Protein AF-A0A1C5R3U4-F1 (afdb_monomer_lite)

Radius of gyration: 16.3 Å; chains: 1; bounding box: 38×21×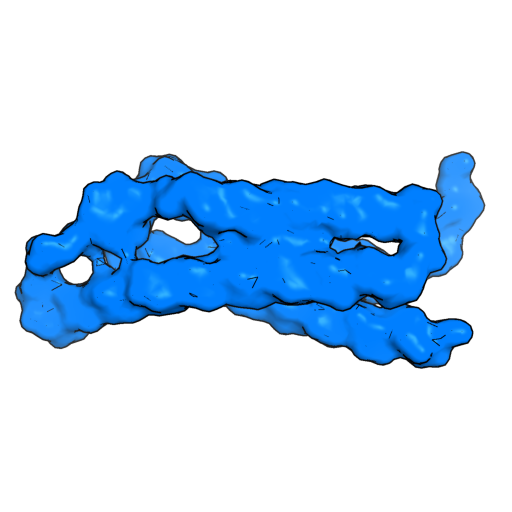54 Å

Sequence (130 aa):
MGKMLKERTVWFYAEIMAAVLIVAALIIGWITKGLVKNTFASSIIVCAVIGILLEVVYQFINLEILPLGVTIMYALTFGIIANQGSYVISDHFNGVSFLGGNYQMVLQCLVLTGAGLLISIIALFHNQKK

Secondary structure (DSSP, 8-state):
-HHHHHT--HHHHHHHHHHHHHHHHHHHHHHHT-SGGG---HHHHHHHHHHHHHHHHHTTS--TTHHHHHHHHHHHHHHHHHHHHHHHHHHHHTT--SS---HHHHHHHHHHHHHHHHHHHHHHHHHTT-

Foldseek 3Di:
DVVLVVPDDPLLVLLVLLLVLLVVLVVLCVVQCAFFLSHDDVLLVVLSVQLSVLSVVCSVPVDLCSLVSNLVSLVSNLVVLCVRLVVVVVCVVVVHAPGHGHNVSSVSSNVSSVSSNVSSVVSSVVSVVD

Structure (mmCIF, N/CA/C/O backbone):
data_AF-A0A1C5R3U4-F1
#
_entry.id   AF-A0A1C5R3U4-F1
#
loop_
_atom_site.group_PDB
_atom_site.id
_atom_site.type_symbol
_atom_site.label_atom_id
_atom_site.label_alt_id
_atom_site.label_comp_id
_atom_site.label_asym_id
_atom_site.label_entity_id
_atom_site.label_seq_id
_atom_site.pdbx_PDB_ins_code
_atom_site.Cartn_x
_atom_site.Cartn_y
_atom_site.Cartn_z
_atom_site.occupancy
_atom_site.B_iso_or_equiv
_atom_site.auth_seq_id
_atom_site.auth_comp_id
_atom_site.auth_asym_id
_atom_site.auth_atom_id
_atom_site.pdbx_PDB_model_num
ATOM 1 N N . MET A 1 1 ? -6.039 -3.220 30.061 1.00 42.03 1 MET A N 1
ATOM 2 C CA . MET A 1 1 ? -5.632 -3.791 28.753 1.00 42.03 1 MET A CA 1
ATOM 3 C C . MET A 1 1 ? -6.381 -5.070 28.369 1.00 42.03 1 MET A C 1
ATOM 5 O O . MET A 1 1 ? -6.911 -5.101 27.271 1.00 42.03 1 MET A O 1
ATOM 9 N N . GLY A 1 2 ? -6.512 -6.089 29.234 1.00 38.59 2 GLY A N 1
ATOM 10 C CA . GLY A 1 2 ? -7.135 -7.377 28.854 1.00 38.59 2 GLY A CA 1
ATOM 11 C C . GLY A 1 2 ? -8.611 -7.344 28.411 1.00 38.59 2 GLY A C 1
ATOM 12 O O . GLY A 1 2 ? -9.018 -8.175 27.608 1.00 38.59 2 GLY A O 1
ATOM 13 N N . LYS A 1 3 ? -9.414 -6.370 28.870 1.00 37.50 3 LYS A N 1
ATOM 14 C CA . LYS A 1 3 ? -10.808 -6.199 28.410 1.00 37.50 3 LYS A CA 1
ATOM 15 C C . LYS A 1 3 ? -10.916 -5.554 27.017 1.00 37.50 3 LYS A C 1
ATOM 17 O O . LYS A 1 3 ? -11.773 -5.956 26.247 1.00 37.50 3 LYS A O 1
ATOM 22 N N . MET A 1 4 ? -9.986 -4.662 26.650 1.00 48.72 4 MET A N 1
ATOM 23 C CA . MET A 1 4 ? -9.989 -3.977 25.344 1.00 48.72 4 MET A CA 1
ATOM 24 C C . MET A 1 4 ? -9.690 -4.897 24.158 1.00 48.72 4 MET A C 1
ATOM 26 O O . MET A 1 4 ? -10.036 -4.546 23.038 1.00 48.72 4 MET A O 1
ATOM 30 N N . LEU A 1 5 ? -9.022 -6.036 24.382 1.00 50.38 5 LEU A N 1
ATOM 31 C CA . LEU A 1 5 ? -8.755 -7.042 23.346 1.00 50.38 5 LEU A CA 1
ATOM 32 C C . LEU A 1 5 ? -9.915 -8.035 23.189 1.00 50.38 5 LEU A C 1
ATOM 34 O O . LEU A 1 5 ? -10.095 -8.595 22.115 1.00 50.38 5 LEU A O 1
ATOM 38 N N . LYS A 1 6 ? -10.717 -8.236 24.242 1.00 44.69 6 LYS A N 1
ATOM 39 C CA . LYS A 1 6 ? -11.815 -9.215 24.261 1.00 44.69 6 LYS A CA 1
ATOM 40 C C . LYS A 1 6 ? -13.062 -8.750 23.498 1.00 44.69 6 LYS A C 1
ATOM 42 O O . LYS A 1 6 ? -13.886 -9.579 23.139 1.00 44.69 6 LYS A O 1
ATOM 47 N N . GLU A 1 7 ? -13.173 -7.448 23.238 1.00 52.69 7 GLU A N 1
ATOM 48 C CA . GLU A 1 7 ? -14.279 -6.821 22.497 1.00 52.69 7 GLU A CA 1
ATOM 49 C C . GLU A 1 7 ? -13.917 -6.480 21.038 1.00 52.69 7 GLU A C 1
ATOM 51 O O . GLU A 1 7 ? -14.717 -5.873 20.323 1.00 52.69 7 GLU A O 1
ATOM 56 N N . ARG A 1 8 ? -12.717 -6.856 20.565 1.00 60.34 8 ARG A N 1
ATOM 57 C CA . ARG A 1 8 ? -12.274 -6.518 19.205 1.00 60.34 8 ARG A CA 1
ATOM 58 C C . ARG A 1 8 ? -12.929 -7.439 18.180 1.00 60.34 8 ARG A C 1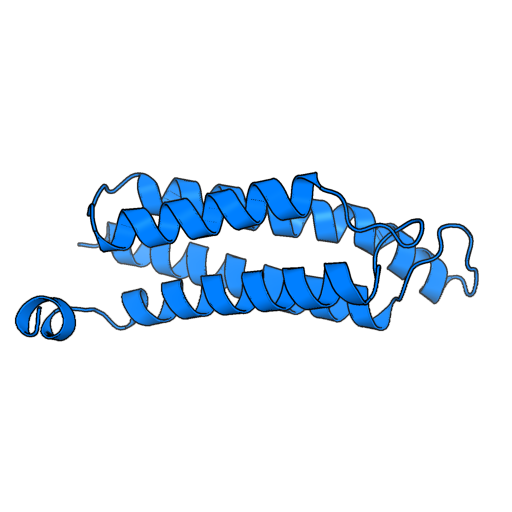
ATOM 60 O O . ARG A 1 8 ? -12.772 -8.656 18.216 1.00 60.34 8 ARG A O 1
ATOM 67 N N . THR A 1 9 ? -13.682 -6.837 17.265 1.00 67.88 9 THR A N 1
ATOM 68 C CA . THR A 1 9 ? -14.327 -7.517 16.138 1.00 67.88 9 THR A CA 1
ATOM 69 C C . THR A 1 9 ? -13.298 -8.033 15.139 1.00 67.88 9 THR A C 1
ATOM 71 O O . THR A 1 9 ? -12.210 -7.483 15.037 1.00 67.88 9 THR A O 1
ATOM 74 N N . VAL A 1 10 ? -13.650 -9.044 14.338 1.00 73.88 10 VAL A N 1
ATOM 75 C CA . VAL A 1 10 ? -12.795 -9.570 13.249 1.00 73.88 10 VAL A CA 1
ATOM 76 C C . VAL A 1 10 ? -12.250 -8.444 12.351 1.00 73.88 10 VAL A C 1
ATOM 78 O O . VAL A 1 10 ? -11.093 -8.476 11.943 1.00 73.88 10 VAL A O 1
ATOM 81 N N . TRP A 1 11 ? -13.048 -7.394 12.144 1.00 74.19 11 TRP A N 1
ATOM 82 C CA . TRP A 1 11 ? -12.688 -6.195 11.384 1.00 74.19 11 TRP A CA 1
ATOM 83 C C . TRP A 1 11 ? -11.511 -5.403 11.956 1.00 74.19 11 TRP A C 1
ATOM 85 O O . TRP A 1 11 ? -10.735 -4.844 11.194 1.00 74.19 11 TRP A O 1
ATOM 95 N N . PHE A 1 12 ? -11.307 -5.442 13.273 1.00 74.56 12 PHE A N 1
ATOM 96 C CA . PHE A 1 12 ? -10.144 -4.832 13.909 1.00 74.56 12 PHE A CA 1
ATOM 97 C C . PHE A 1 12 ? -8.832 -5.495 13.452 1.00 74.56 12 PHE A C 1
ATOM 99 O O . PHE A 1 12 ? -7.840 -4.829 13.169 1.00 74.56 12 PHE A O 1
ATOM 106 N N . TYR A 1 13 ? -8.823 -6.827 13.366 1.00 80.31 13 TYR A N 1
ATOM 107 C CA . TYR A 1 13 ? -7.657 -7.573 12.891 1.00 80.31 13 TYR A CA 1
ATOM 108 C C . TYR A 1 13 ? -7.461 -7.428 11.380 1.00 80.31 13 TYR A C 1
ATOM 110 O O . TYR A 1 13 ? -6.329 -7.486 10.901 1.00 80.31 13 TYR A O 1
ATOM 118 N N . ALA A 1 14 ? -8.552 -7.223 10.639 1.00 83.81 14 ALA A N 1
ATOM 119 C CA . ALA A 1 14 ? -8.503 -6.951 9.210 1.00 83.81 14 ALA A CA 1
ATOM 120 C C . ALA A 1 14 ? -7.826 -5.601 8.918 1.00 83.81 14 ALA A C 1
ATOM 122 O O . ALA A 1 14 ? -6.953 -5.553 8.058 1.00 83.81 14 ALA A O 1
ATOM 123 N N . GLU A 1 15 ? -8.144 -4.539 9.664 1.00 83.31 15 GLU A N 1
ATOM 124 C CA . GLU A 1 15 ? -7.464 -3.241 9.517 1.00 83.31 15 GLU A CA 1
ATOM 125 C C . GLU A 1 15 ? -5.958 -3.372 9.769 1.00 83.31 15 GLU A C 1
ATOM 127 O O . GLU A 1 15 ? -5.176 -3.068 8.873 1.00 83.31 15 GLU A O 1
ATOM 132 N N . ILE A 1 16 ? -5.544 -3.996 10.881 1.00 86.56 16 ILE A N 1
ATOM 133 C CA . ILE A 1 16 ? -4.113 -4.249 11.139 1.00 86.56 16 ILE A CA 1
ATOM 134 C C . ILE A 1 16 ? -3.451 -4.983 9.968 1.00 86.56 16 ILE A C 1
ATOM 136 O O . ILE A 1 16 ? -2.327 -4.660 9.583 1.00 86.56 16 ILE A O 1
ATOM 140 N N . MET A 1 17 ? -4.128 -5.982 9.396 1.00 90.19 17 MET A N 1
ATOM 141 C CA . MET A 1 17 ? -3.613 -6.694 8.229 1.00 90.19 17 MET A CA 1
ATOM 142 C C . MET A 1 17 ? -3.449 -5.756 7.025 1.00 90.19 17 MET A C 1
ATOM 144 O O . MET A 1 17 ? -2.440 -5.846 6.328 1.00 90.19 17 MET A O 1
ATOM 148 N N . ALA A 1 18 ? -4.385 -4.832 6.794 1.00 91.12 18 ALA A N 1
ATOM 149 C CA . ALA A 1 18 ? -4.260 -3.813 5.755 1.00 91.12 18 ALA A CA 1
ATOM 150 C C . ALA A 1 18 ? -3.003 -2.957 5.962 1.00 91.12 18 ALA A C 1
ATOM 152 O O . ALA A 1 18 ? -2.196 -2.848 5.037 1.00 91.12 18 ALA A O 1
ATOM 153 N N . ALA A 1 19 ? -2.771 -2.442 7.173 1.00 91.75 19 ALA A N 1
ATOM 154 C CA . ALA A 1 19 ? -1.554 -1.694 7.491 1.00 91.75 19 ALA A CA 1
ATOM 155 C C . ALA A 1 19 ? -0.281 -2.515 7.228 1.00 91.75 19 ALA A C 1
ATOM 157 O O . ALA A 1 19 ? 0.668 -2.014 6.622 1.00 91.75 19 ALA A O 1
ATOM 158 N N . VAL A 1 20 ? -0.259 -3.794 7.617 1.00 93.81 20 VAL A N 1
ATOM 159 C CA . VAL A 1 20 ? 0.886 -4.691 7.376 1.00 93.81 20 VAL A CA 1
ATOM 160 C C . VAL A 1 20 ? 1.163 -4.867 5.880 1.00 93.81 20 VAL A C 1
ATOM 162 O O . VAL A 1 20 ? 2.321 -4.803 5.464 1.00 93.81 20 VAL A O 1
ATOM 165 N N . LEU A 1 21 ? 0.127 -5.038 5.054 1.00 94.56 21 LEU A N 1
ATOM 166 C CA . LEU A 1 21 ? 0.276 -5.153 3.598 1.00 94.56 21 LEU A CA 1
ATOM 167 C C . LEU A 1 21 ? 0.837 -3.867 2.977 1.00 94.56 21 LEU A C 1
ATOM 169 O O . LEU A 1 21 ? 1.729 -3.930 2.127 1.00 94.56 21 LEU A O 1
ATOM 173 N N . ILE A 1 22 ? 0.370 -2.702 3.433 1.00 93.88 22 ILE A N 1
ATOM 174 C CA . ILE A 1 22 ? 0.882 -1.400 2.987 1.00 93.88 22 ILE A CA 1
ATOM 175 C C . ILE A 1 22 ? 2.352 -1.225 3.390 1.00 93.88 22 ILE A C 1
ATOM 177 O O . ILE A 1 22 ? 3.168 -0.809 2.566 1.00 93.88 22 ILE A O 1
ATOM 181 N N . VAL A 1 23 ? 2.728 -1.603 4.615 1.00 94.50 23 VAL A N 1
ATOM 182 C CA . VAL A 1 23 ? 4.128 -1.571 5.073 1.00 94.50 23 VAL A CA 1
ATOM 183 C C . VAL A 1 23 ? 5.006 -2.500 4.236 1.00 94.50 23 VAL A C 1
ATOM 185 O O . VAL A 1 23 ? 6.094 -2.098 3.821 1.00 94.50 23 VAL A O 1
ATOM 188 N N . ALA A 1 24 ? 4.543 -3.713 3.931 1.00 93.38 24 ALA A N 1
ATOM 189 C CA . ALA A 1 24 ? 5.278 -4.638 3.072 1.00 93.38 24 ALA A CA 1
ATOM 190 C C . ALA A 1 24 ? 5.530 -4.033 1.680 1.00 93.38 24 ALA A C 1
ATOM 192 O O . ALA A 1 24 ? 6.654 -4.089 1.177 1.00 93.38 24 ALA A O 1
ATOM 193 N N . ALA A 1 25 ? 4.523 -3.380 1.091 1.00 92.12 25 ALA A N 1
ATOM 194 C CA . ALA A 1 25 ? 4.665 -2.692 -0.190 1.00 92.12 25 ALA A CA 1
ATOM 195 C C . ALA A 1 25 ? 5.672 -1.530 -0.132 1.00 92.12 25 ALA A C 1
ATOM 197 O O . ALA A 1 25 ? 6.460 -1.358 -1.063 1.00 92.12 25 ALA A O 1
ATOM 198 N N . LEU A 1 26 ? 5.692 -0.756 0.961 1.00 90.88 26 LEU A N 1
ATOM 199 C CA . LEU A 1 26 ? 6.681 0.309 1.167 1.00 90.88 26 LEU A CA 1
ATOM 200 C C . LEU A 1 26 ? 8.107 -0.241 1.241 1.00 90.88 26 LEU A C 1
ATOM 202 O O . LEU A 1 26 ? 8.998 0.298 0.590 1.00 90.88 26 LEU A O 1
ATOM 206 N N . ILE A 1 27 ? 8.326 -1.312 2.010 1.00 91.00 27 ILE A N 1
ATOM 207 C CA . ILE A 1 27 ? 9.650 -1.933 2.166 1.00 91.00 27 ILE A CA 1
ATOM 208 C C . ILE A 1 27 ? 10.148 -2.457 0.817 1.00 91.00 27 ILE A C 1
ATOM 210 O O . ILE A 1 27 ? 11.271 -2.148 0.414 1.00 91.00 27 ILE A O 1
ATOM 214 N N . ILE A 1 28 ? 9.304 -3.203 0.096 1.00 88.62 28 ILE A N 1
ATOM 215 C CA . ILE A 1 28 ? 9.638 -3.732 -1.233 1.00 88.62 28 ILE A CA 1
ATOM 216 C C . ILE A 1 28 ? 9.952 -2.580 -2.184 1.00 88.62 28 ILE A C 1
ATOM 218 O O . ILE A 1 28 ? 11.020 -2.563 -2.798 1.00 88.62 28 ILE A O 1
ATOM 222 N N . GLY A 1 29 ? 9.063 -1.592 -2.280 1.00 85.06 29 GLY A N 1
ATOM 223 C CA . GLY A 1 29 ? 9.221 -0.453 -3.177 1.00 85.06 29 GLY A CA 1
ATOM 224 C C . GLY A 1 29 ? 10.482 0.370 -2.904 1.00 85.06 29 GLY A C 1
ATOM 225 O O . GLY A 1 29 ? 11.181 0.751 -3.845 1.00 85.06 29 GLY A O 1
ATOM 226 N N . TRP A 1 30 ? 10.815 0.584 -1.629 1.00 85.12 30 TRP A N 1
ATOM 227 C CA . TRP A 1 30 ? 12.002 1.327 -1.205 1.00 85.12 30 TRP A CA 1
ATOM 228 C C . TRP A 1 30 ? 13.308 0.590 -1.518 1.00 85.12 30 TRP A C 1
ATOM 230 O O . TRP A 1 30 ? 14.215 1.175 -2.110 1.00 85.12 30 TRP A O 1
ATOM 240 N N . ILE A 1 31 ? 13.407 -0.695 -1.158 1.00 85.56 31 ILE A N 1
ATOM 241 C CA . ILE A 1 31 ? 14.630 -1.494 -1.353 1.00 85.56 31 ILE A CA 1
ATOM 242 C C . ILE A 1 31 ? 14.893 -1.729 -2.839 1.00 85.56 31 ILE A C 1
ATOM 244 O O . ILE A 1 31 ? 16.023 -1.608 -3.310 1.00 85.56 31 ILE A O 1
ATOM 248 N N . THR A 1 32 ? 13.846 -2.072 -3.584 1.00 80.75 32 THR A N 1
ATOM 249 C CA . THR A 1 32 ? 13.979 -2.507 -4.979 1.00 80.75 32 THR A CA 1
ATOM 250 C C . THR A 1 32 ? 14.035 -1.354 -5.958 1.00 80.75 32 THR A C 1
ATOM 252 O O . THR A 1 32 ? 14.346 -1.576 -7.127 1.00 80.75 32 THR A O 1
ATOM 255 N N . LYS A 1 33 ? 13.713 -0.134 -5.499 1.00 71.44 33 LYS A N 1
ATOM 256 C CA . LYS A 1 33 ? 13.559 1.034 -6.365 1.00 71.44 33 LYS A CA 1
ATOM 257 C C . LYS A 1 33 ? 12.611 0.733 -7.536 1.00 71.44 33 LYS A C 1
ATOM 259 O O . LYS A 1 33 ? 12.823 1.205 -8.640 1.00 71.44 33 LYS A O 1
ATOM 264 N N . GLY A 1 34 ? 11.582 -0.089 -7.315 1.00 62.22 34 GLY A N 1
ATOM 265 C CA . GLY A 1 34 ? 10.872 -0.788 -8.393 1.00 62.22 34 GLY A CA 1
ATOM 266 C C . GLY A 1 34 ? 10.072 0.084 -9.369 1.00 62.22 34 GLY A C 1
ATOM 267 O O . GLY A 1 34 ? 9.673 -0.420 -10.413 1.00 62.22 34 GLY A O 1
ATOM 268 N N . LEU A 1 35 ? 9.839 1.363 -9.067 1.00 74.38 35 LEU A N 1
ATOM 269 C CA . LEU A 1 35 ? 9.036 2.279 -9.887 1.00 74.38 35 LEU A CA 1
ATOM 270 C C . LEU A 1 35 ? 9.886 3.052 -10.916 1.00 74.38 35 LEU A C 1
ATOM 272 O O . LEU A 1 35 ? 11.107 2.897 -10.997 1.00 74.38 35 LEU A O 1
ATOM 276 N N . VAL A 1 36 ? 9.215 3.890 -11.712 1.00 74.81 36 VAL A N 1
ATOM 277 C CA . VAL A 1 36 ? 9.802 4.733 -12.768 1.00 74.81 36 VAL A CA 1
ATOM 278 C C . VAL A 1 36 ? 11.096 5.407 -12.305 1.00 74.81 36 VAL A C 1
ATOM 280 O O . VAL A 1 36 ? 11.201 5.893 -11.176 1.00 74.81 36 VAL A O 1
ATOM 283 N N . LYS A 1 37 ? 12.091 5.452 -13.199 1.00 74.88 37 LYS A N 1
ATOM 284 C CA . LYS A 1 37 ? 13.436 6.010 -12.973 1.00 74.88 37 LYS A CA 1
ATOM 285 C C . LYS A 1 37 ? 14.219 5.331 -11.849 1.00 74.88 37 LYS A C 1
ATOM 287 O O . LYS A 1 37 ? 15.181 5.903 -11.342 1.00 74.88 37 LYS A O 1
ATOM 292 N N . ASN A 1 38 ? 13.833 4.118 -11.461 1.00 71.88 38 ASN A N 1
ATOM 293 C CA . ASN A 1 38 ? 14.354 3.443 -10.278 1.00 71.88 38 ASN A CA 1
ATOM 294 C C . ASN A 1 38 ? 14.210 4.321 -9.021 1.00 71.88 38 ASN A C 1
ATOM 296 O O . ASN A 1 38 ? 15.141 4.462 -8.221 1.00 71.88 38 ASN A O 1
ATOM 300 N N . THR A 1 39 ? 13.066 4.987 -8.878 1.00 76.69 39 THR A N 1
ATOM 301 C CA . THR A 1 39 ? 12.805 5.886 -7.750 1.00 76.69 39 THR A CA 1
ATOM 302 C C . THR A 1 39 ? 11.477 5.561 -7.108 1.00 76.69 39 THR A C 1
ATOM 304 O O . THR A 1 39 ? 10.483 5.376 -7.795 1.00 76.69 39 THR A O 1
ATOM 307 N N . PHE A 1 40 ? 11.452 5.515 -5.778 1.00 78.31 40 PHE A N 1
ATOM 308 C CA . PHE A 1 40 ? 10.219 5.373 -5.019 1.00 78.31 40 PHE A CA 1
ATOM 309 C C . PHE A 1 40 ? 9.776 6.758 -4.553 1.00 78.31 40 PHE A C 1
ATOM 311 O O . PHE A 1 40 ? 10.471 7.400 -3.763 1.00 78.31 40 PHE A O 1
ATOM 318 N N . ALA A 1 41 ? 8.667 7.258 -5.099 1.00 83.69 41 ALA A N 1
ATOM 319 C CA . ALA A 1 41 ? 8.238 8.625 -4.835 1.00 83.69 41 ALA A CA 1
ATOM 320 C C . ALA A 1 41 ? 7.947 8.844 -3.344 1.00 83.69 41 ALA A C 1
ATOM 322 O O . ALA A 1 41 ? 7.202 8.087 -2.719 1.00 83.69 41 ALA A O 1
ATOM 323 N N . SER A 1 42 ? 8.490 9.929 -2.790 1.00 86.19 42 SER A N 1
ATOM 324 C CA . SER A 1 42 ? 8.284 10.313 -1.389 1.00 86.19 42 SER A CA 1
ATOM 325 C C . SER A 1 42 ? 6.807 10.522 -1.050 1.00 86.19 42 SER A C 1
ATOM 327 O O . SER A 1 42 ? 6.399 10.239 0.071 1.00 86.19 42 SER A O 1
ATOM 329 N N . SER A 1 43 ? 5.985 10.927 -2.022 1.00 88.88 43 SER A N 1
ATOM 330 C CA . SER A 1 43 ? 4.532 11.038 -1.866 1.00 88.88 43 SER A CA 1
ATOM 331 C C . SER A 1 43 ? 3.862 9.711 -1.494 1.00 88.88 43 SER A C 1
ATOM 333 O O . SER A 1 43 ? 2.951 9.714 -0.673 1.00 88.88 43 SER A O 1
ATOM 335 N N . ILE A 1 44 ? 4.343 8.575 -2.015 1.00 90.88 44 ILE A N 1
ATOM 336 C CA . ILE A 1 44 ? 3.818 7.241 -1.672 1.00 90.88 44 ILE A CA 1
ATOM 337 C C . ILE A 1 44 ? 4.064 6.953 -0.191 1.00 90.88 44 ILE A C 1
ATOM 339 O O . ILE A 1 44 ? 3.162 6.496 0.511 1.00 90.88 44 ILE A O 1
ATOM 343 N N . ILE A 1 45 ? 5.275 7.262 0.280 1.00 90.25 45 ILE A N 1
ATOM 344 C CA . ILE A 1 45 ? 5.691 7.071 1.673 1.00 90.25 45 ILE A CA 1
ATOM 345 C C . ILE A 1 45 ? 4.858 7.961 2.588 1.00 90.25 45 ILE A C 1
ATOM 347 O O . ILE A 1 45 ? 4.304 7.477 3.567 1.00 90.25 45 ILE A O 1
ATOM 351 N N . VAL A 1 46 ? 4.730 9.245 2.250 1.00 93.12 46 VAL A N 1
ATOM 352 C CA . VAL A 1 46 ? 3.970 10.214 3.047 1.00 93.12 46 VAL A CA 1
ATOM 353 C C . VAL A 1 46 ? 2.508 9.783 3.175 1.00 93.12 46 VAL A C 1
ATOM 355 O O . VAL A 1 46 ? 2.016 9.675 4.295 1.00 93.12 46 VAL A O 1
ATOM 358 N N . CYS A 1 47 ? 1.829 9.466 2.067 1.00 94.56 47 CYS A N 1
ATOM 359 C CA . CYS A 1 47 ? 0.435 9.013 2.104 1.00 94.56 47 CYS A CA 1
ATOM 360 C C . CYS A 1 47 ? 0.272 7.726 2.921 1.00 94.56 47 CYS A C 1
ATOM 362 O O . CYS A 1 47 ? -0.601 7.652 3.783 1.00 94.56 47 CYS A O 1
ATOM 364 N N . ALA A 1 48 ? 1.143 6.737 2.710 1.00 92.88 48 ALA A N 1
ATOM 365 C CA . ALA A 1 48 ? 1.045 5.456 3.400 1.00 92.88 48 ALA A CA 1
ATOM 366 C C . ALA A 1 48 ? 1.290 5.595 4.910 1.00 92.88 48 ALA A C 1
ATOM 368 O O . ALA A 1 48 ? 0.536 5.043 5.707 1.00 92.88 48 ALA A O 1
ATOM 369 N N . VAL A 1 49 ? 2.303 6.370 5.311 1.00 93.94 49 VAL A N 1
ATOM 370 C CA . VAL A 1 49 ? 2.616 6.620 6.725 1.00 93.94 49 VAL A CA 1
ATOM 371 C C . VAL A 1 49 ? 1.480 7.374 7.407 1.00 93.94 49 VAL A C 1
ATOM 373 O O . VAL A 1 49 ? 1.098 6.997 8.511 1.00 93.94 49 VAL A O 1
ATOM 376 N N . ILE A 1 50 ? 0.890 8.387 6.763 1.00 94.81 50 ILE A N 1
ATOM 377 C CA . ILE A 1 50 ? -0.278 9.089 7.319 1.00 94.81 50 ILE A CA 1
ATOM 378 C C . ILE A 1 50 ? -1.456 8.121 7.482 1.00 94.81 50 ILE A C 1
ATOM 380 O O . ILE A 1 50 ? -2.085 8.121 8.536 1.00 94.81 50 ILE A O 1
ATOM 384 N N . GLY A 1 51 ? -1.726 7.265 6.490 1.00 92.75 51 GLY A N 1
ATOM 385 C CA . GLY A 1 51 ? -2.768 6.237 6.583 1.00 92.75 51 GLY A CA 1
ATOM 386 C C . GLY A 1 51 ? -2.566 5.300 7.775 1.00 92.75 51 GLY A C 1
ATOM 387 O O . GLY A 1 51 ? -3.474 5.139 8.584 1.00 92.75 51 GLY A O 1
ATOM 388 N N . ILE A 1 52 ? -1.349 4.777 7.947 1.00 92.81 52 ILE A N 1
ATOM 389 C CA . ILE A 1 52 ? -0.989 3.904 9.074 1.00 92.81 52 ILE A CA 1
ATOM 390 C C . ILE A 1 52 ? -1.140 4.641 10.410 1.00 92.81 52 ILE A C 1
ATOM 392 O O . ILE A 1 52 ? -1.675 4.084 11.364 1.00 92.81 52 ILE A O 1
ATOM 396 N N . LEU A 1 53 ? -0.694 5.898 10.502 1.00 93.00 53 LEU A N 1
ATOM 397 C CA . LEU A 1 53 ? -0.831 6.692 11.724 1.00 93.00 53 LEU A CA 1
ATOM 398 C C . LEU A 1 53 ? -2.299 6.936 12.079 1.00 93.00 53 LEU A C 1
ATOM 400 O O . LEU A 1 53 ? -2.662 6.802 13.245 1.00 93.00 53 LEU A O 1
ATOM 404 N N . LEU A 1 54 ? -3.144 7.257 11.097 1.00 91.44 54 LEU A N 1
ATOM 405 C CA . LEU A 1 54 ? -4.585 7.416 11.312 1.00 91.44 54 LEU A CA 1
ATOM 406 C C . LEU A 1 54 ? -5.222 6.111 11.782 1.00 91.44 54 LEU A C 1
ATOM 408 O O . LEU A 1 54 ? -6.071 6.138 12.670 1.00 91.44 54 LEU A O 1
ATOM 412 N N . GLU A 1 55 ? -4.778 4.979 11.240 1.00 89.00 55 GLU A N 1
ATOM 413 C CA . GLU A 1 55 ? -5.260 3.665 11.6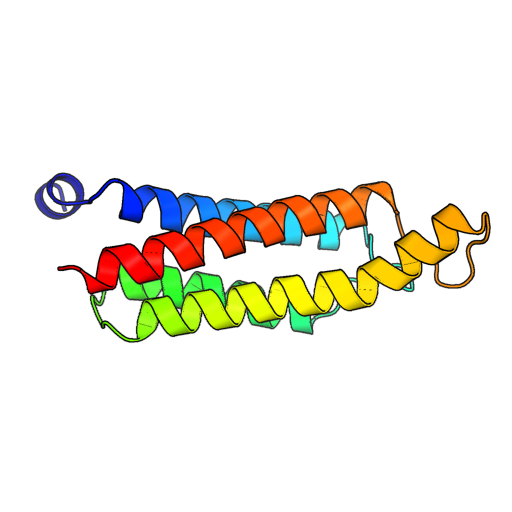44 1.00 89.00 55 GLU A CA 1
ATOM 414 C C . GLU A 1 55 ? -4.859 3.355 13.087 1.00 89.00 55 GLU A C 1
ATOM 416 O O . GLU A 1 55 ? -5.707 2.985 13.891 1.00 89.00 55 GLU A O 1
ATOM 421 N N . VAL A 1 56 ? -3.601 3.607 13.463 1.00 87.88 56 VAL A N 1
ATOM 422 C CA . VAL A 1 56 ? -3.119 3.470 14.846 1.00 87.88 56 VAL A CA 1
ATOM 423 C C . VAL A 1 56 ? -3.907 4.377 15.790 1.00 87.88 56 VAL A C 1
ATOM 425 O O . VAL A 1 56 ? -4.347 3.915 16.841 1.00 87.88 56 VAL A O 1
ATOM 428 N N . VAL A 1 57 ? -4.134 5.643 15.422 1.00 86.94 57 VAL A N 1
ATOM 429 C CA . VAL A 1 57 ? -4.936 6.588 16.219 1.00 86.94 57 VAL A CA 1
ATOM 430 C C . VAL A 1 57 ? -6.369 6.089 16.380 1.00 86.94 57 VAL A C 1
ATOM 432 O O . VAL A 1 57 ? -6.889 6.135 17.495 1.00 86.94 57 VAL A O 1
ATOM 435 N N . TYR A 1 58 ? -6.982 5.551 15.324 1.00 83.75 58 TYR A N 1
ATOM 436 C CA . TYR A 1 58 ? -8.319 4.958 15.381 1.00 83.75 58 TYR A CA 1
ATOM 437 C C . TYR A 1 58 ? -8.413 3.821 16.411 1.00 83.75 58 TYR A C 1
ATOM 439 O O . TYR A 1 58 ? -9.413 3.703 17.119 1.00 83.75 58 TYR A O 1
ATOM 447 N N . GLN A 1 59 ? -7.337 3.049 16.611 1.00 79.00 59 GLN A N 1
ATOM 448 C CA . GLN A 1 59 ? -7.316 1.988 17.630 1.00 79.00 59 GLN A CA 1
ATOM 449 C C . GLN A 1 59 ? -7.400 2.502 19.075 1.00 79.00 59 GLN A C 1
ATOM 451 O O . GLN A 1 59 ? -7.734 1.723 19.977 1.00 79.00 59 GLN A O 1
ATOM 456 N N . PHE A 1 60 ? -7.063 3.774 19.310 1.00 81.50 60 PHE A N 1
ATOM 457 C CA . PHE A 1 60 ? -7.123 4.422 20.623 1.00 81.50 60 PHE A CA 1
ATOM 458 C C . PHE A 1 60 ? -8.308 5.379 20.751 1.00 81.50 60 PHE A C 1
ATOM 460 O O . PHE A 1 60 ? -8.839 5.542 21.849 1.00 81.50 60 PHE A O 1
ATOM 467 N N . ILE A 1 61 ? -8.718 6.003 19.647 1.00 78.94 61 ILE A N 1
ATOM 468 C CA . ILE A 1 61 ? -9.765 7.017 19.597 1.00 78.94 61 ILE A CA 1
ATOM 469 C C . ILE A 1 61 ? -10.800 6.574 18.563 1.00 78.94 61 ILE A C 1
ATOM 471 O O . ILE A 1 61 ? -10.577 6.663 17.360 1.00 78.94 61 ILE A O 1
ATOM 475 N N . ASN A 1 62 ? -11.950 6.101 19.039 1.00 71.88 62 ASN A N 1
ATOM 476 C CA . ASN A 1 62 ? -13.005 5.539 18.197 1.00 71.88 62 ASN A CA 1
ATOM 477 C C . ASN A 1 62 ? -13.852 6.648 17.532 1.00 71.88 62 ASN A C 1
ATOM 479 O O . ASN A 1 62 ? -15.044 6.775 17.801 1.00 71.88 62 ASN A O 1
ATOM 483 N N . LEU A 1 63 ? -13.218 7.513 16.730 1.00 78.06 63 LEU A N 1
ATOM 484 C CA . LEU A 1 63 ? -13.904 8.539 15.936 1.00 78.06 63 LEU A CA 1
ATOM 485 C C . LEU A 1 63 ? -14.343 7.955 14.593 1.00 78.06 63 LEU A C 1
ATOM 487 O O . LEU A 1 63 ? -13.519 7.453 13.830 1.00 78.06 63 LEU A O 1
ATOM 491 N N . GLU A 1 64 ? -15.622 8.114 14.263 1.00 75.50 64 GLU A N 1
ATOM 492 C CA . GLU A 1 64 ? -16.259 7.546 13.062 1.00 75.50 64 GLU A CA 1
ATOM 493 C C . GLU A 1 64 ? -15.659 8.035 11.733 1.00 75.50 64 GLU A C 1
ATOM 495 O O . GLU A 1 64 ? -15.773 7.359 10.711 1.00 75.50 64 GLU A O 1
ATOM 500 N N . ILE A 1 65 ? -14.992 9.195 11.730 1.00 82.69 65 ILE A N 1
ATOM 501 C CA . ILE A 1 65 ? -14.385 9.781 10.527 1.00 82.69 65 ILE A CA 1
ATOM 502 C C . ILE A 1 65 ? -12.967 9.260 10.238 1.00 82.69 65 ILE A C 1
ATOM 504 O O . ILE A 1 65 ? -12.483 9.379 9.111 1.00 82.69 65 ILE A O 1
ATOM 508 N N . LEU A 1 66 ? -12.283 8.672 11.227 1.00 84.38 66 LEU A N 1
ATOM 509 C CA . LEU A 1 66 ? -10.900 8.203 11.065 1.00 84.38 66 LEU A CA 1
ATOM 510 C C . LEU A 1 66 ? -10.764 7.073 10.028 1.00 84.38 66 LEU A C 1
ATOM 512 O O . LEU A 1 66 ? -9.874 7.185 9.181 1.00 84.38 66 LEU A O 1
ATOM 516 N N . PRO A 1 67 ? -11.642 6.046 9.994 1.00 84.94 67 PRO A N 1
ATOM 517 C CA . PRO A 1 67 ? -11.565 4.982 8.986 1.00 84.94 67 PRO A CA 1
ATOM 518 C C . PRO A 1 67 ? -11.706 5.490 7.542 1.00 84.94 67 PRO A C 1
ATOM 520 O O . PRO A 1 67 ? -11.104 4.940 6.614 1.00 84.94 67 PRO A O 1
ATOM 523 N N . LEU A 1 68 ? -12.465 6.577 7.338 1.00 89.50 68 LEU A N 1
ATOM 524 C CA . LEU A 1 68 ? -12.568 7.233 6.033 1.00 89.50 68 LEU A CA 1
ATOM 525 C C . LEU A 1 68 ? -11.220 7.853 5.643 1.00 89.50 68 LEU A C 1
ATOM 527 O O . LEU A 1 68 ? -10.753 7.656 4.522 1.00 89.50 68 LEU A O 1
ATOM 531 N N . GLY A 1 69 ? -10.568 8.545 6.581 1.00 90.25 69 GLY A N 1
ATOM 532 C CA . GLY A 1 69 ? -9.233 9.111 6.385 1.00 90.25 69 GLY A CA 1
ATOM 533 C C . GLY A 1 69 ? -8.184 8.052 6.031 1.00 90.25 69 GLY A C 1
ATOM 534 O O . GLY A 1 69 ? -7.433 8.243 5.075 1.00 90.25 69 GLY A O 1
ATOM 535 N N . VAL A 1 70 ? -8.177 6.914 6.737 1.00 91.88 70 VAL A N 1
ATOM 536 C CA . VAL A 1 70 ? -7.294 5.766 6.438 1.00 91.88 70 VAL A CA 1
ATOM 537 C C . VAL A 1 70 ? -7.504 5.284 5.004 1.00 91.88 70 VAL A C 1
ATOM 539 O O . VAL A 1 70 ? -6.551 5.179 4.232 1.00 91.88 70 VAL A O 1
ATOM 542 N N . THR A 1 71 ? -8.762 5.068 4.616 1.00 93.06 71 THR A N 1
ATOM 543 C CA . THR A 1 71 ? -9.112 4.573 3.279 1.00 93.06 71 THR A CA 1
ATOM 544 C C . THR A 1 71 ? -8.690 5.543 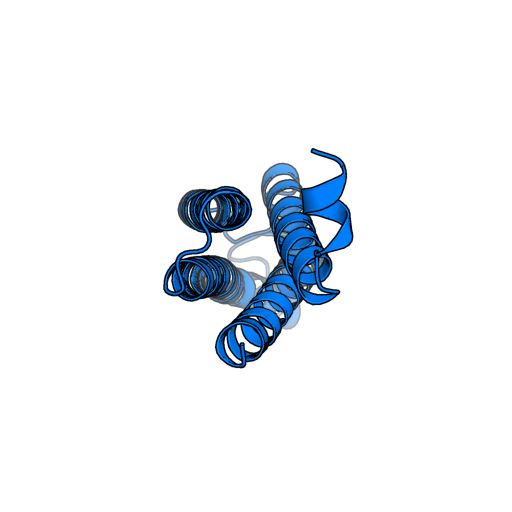2.178 1.00 93.06 71 THR A C 1
ATOM 546 O O . THR A 1 71 ? -8.135 5.112 1.168 1.00 93.06 71 THR A O 1
ATOM 549 N N . ILE A 1 72 ? -8.884 6.852 2.369 1.00 95.00 72 ILE A N 1
ATOM 550 C CA . ILE A 1 72 ? -8.433 7.870 1.407 1.00 95.00 72 ILE A CA 1
ATOM 551 C C . ILE A 1 72 ? -6.909 7.825 1.264 1.00 95.00 72 ILE A C 1
ATOM 553 O O . ILE A 1 72 ? -6.399 7.848 0.145 1.00 95.00 72 ILE A O 1
ATOM 557 N N . MET A 1 73 ? -6.170 7.728 2.370 1.00 96.44 73 MET A N 1
ATOM 558 C CA . MET A 1 73 ? -4.708 7.659 2.323 1.00 96.44 73 MET A CA 1
ATOM 559 C C . MET A 1 73 ? -4.212 6.403 1.601 1.00 96.44 73 MET A C 1
ATOM 561 O O . MET A 1 73 ? -3.339 6.506 0.740 1.00 96.44 73 MET A O 1
ATOM 565 N N . TYR A 1 74 ? -4.803 5.236 1.868 1.00 95.88 74 TYR A N 1
ATOM 566 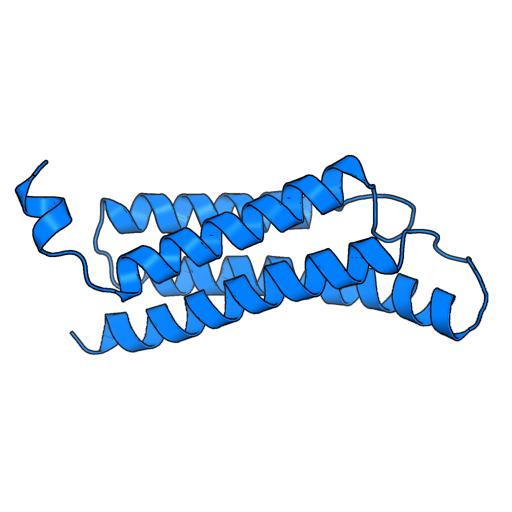C CA . TYR A 1 74 ? -4.467 4.002 1.151 1.00 95.88 74 TYR A CA 1
ATOM 567 C C . TYR A 1 74 ? -4.858 4.063 -0.330 1.00 95.88 74 TYR A C 1
ATOM 569 O O . TYR A 1 74 ? -4.104 3.579 -1.176 1.00 95.88 74 TYR A O 1
ATOM 577 N N . ALA A 1 75 ? -5.967 4.723 -0.671 1.00 96.44 75 ALA A N 1
ATOM 578 C CA . ALA A 1 75 ? -6.371 4.942 -2.058 1.00 96.44 75 ALA A CA 1
ATOM 579 C C . ALA A 1 75 ? -5.374 5.835 -2.805 1.00 96.44 75 ALA A C 1
ATOM 581 O O . ALA A 1 75 ? -5.022 5.539 -3.946 1.00 96.44 75 ALA A O 1
ATOM 582 N N . LEU A 1 76 ? -4.868 6.891 -2.160 1.00 95.94 76 LEU A N 1
ATOM 583 C CA . LEU A 1 76 ? -3.817 7.744 -2.719 1.00 95.94 76 LEU A CA 1
ATOM 584 C C . LEU A 1 76 ? -2.513 6.966 -2.913 1.00 95.94 76 LEU A C 1
ATOM 586 O O . LEU A 1 76 ? -1.922 7.029 -3.989 1.00 95.94 76 LEU A O 1
ATOM 590 N N . THR A 1 77 ? -2.088 6.189 -1.914 1.00 95.00 77 THR A N 1
ATOM 591 C CA . THR A 1 77 ? -0.910 5.315 -2.012 1.00 95.00 77 THR A CA 1
ATOM 592 C C . THR A 1 77 ? -1.027 4.360 -3.200 1.00 95.00 77 THR A C 1
ATOM 594 O O . THR A 1 77 ? -0.125 4.318 -4.039 1.00 95.00 77 THR A O 1
ATOM 597 N N . PHE A 1 78 ? -2.149 3.644 -3.317 1.00 95.81 78 PHE A N 1
ATOM 598 C CA . PHE A 1 78 ? -2.419 2.752 -4.444 1.00 95.81 78 PHE A CA 1
ATOM 599 C C . PHE A 1 78 ? -2.439 3.509 -5.777 1.00 95.81 78 PHE A C 1
ATOM 601 O O . PHE A 1 78 ? -1.772 3.100 -6.722 1.00 95.81 78 PHE A O 1
ATOM 608 N N . GLY A 1 79 ? -3.145 4.639 -5.855 1.00 94.81 79 GLY A N 1
ATOM 609 C CA . GLY A 1 79 ? -3.282 5.428 -7.080 1.00 94.81 79 GLY A CA 1
ATOM 610 C C . GLY A 1 79 ? -1.947 5.957 -7.607 1.00 94.81 79 GLY A C 1
ATOM 611 O O . GLY A 1 79 ? -1.696 5.913 -8.812 1.00 94.81 79 GLY A O 1
ATOM 612 N N . ILE A 1 80 ? -1.050 6.397 -6.720 1.00 93.12 80 ILE A N 1
ATOM 613 C CA . ILE A 1 80 ? 0.287 6.858 -7.117 1.00 93.12 80 ILE A CA 1
ATOM 614 C C . ILE A 1 80 ? 1.133 5.684 -7.632 1.00 93.12 80 ILE A C 1
ATOM 616 O O . ILE A 1 80 ? 1.811 5.831 -8.653 1.00 93.12 80 ILE A O 1
ATOM 620 N N . ILE A 1 81 ? 1.078 4.521 -6.970 1.00 92.50 81 ILE A N 1
ATOM 621 C CA . ILE A 1 81 ? 1.774 3.302 -7.420 1.00 92.50 81 ILE A CA 1
ATOM 622 C C . ILE A 1 81 ? 1.200 2.813 -8.752 1.00 92.50 81 ILE A C 1
ATOM 624 O O . ILE A 1 81 ? 1.974 2.437 -9.621 1.00 92.50 81 ILE A O 1
ATOM 628 N N . ALA A 1 82 ? -0.117 2.857 -8.955 1.00 93.75 82 ALA A N 1
ATOM 629 C CA . ALA A 1 82 ? -0.769 2.488 -10.212 1.00 93.75 82 ALA A CA 1
ATOM 630 C C . ALA A 1 82 ? -0.357 3.405 -11.361 1.00 93.75 82 ALA A C 1
ATOM 632 O O . ALA A 1 82 ? 0.027 2.916 -12.421 1.00 93.75 82 ALA A O 1
ATOM 633 N N . ASN A 1 83 ? -0.351 4.717 -11.132 1.00 92.50 83 ASN A N 1
ATOM 634 C CA . ASN A 1 83 ? 0.063 5.687 -12.138 1.00 92.50 83 ASN A CA 1
ATOM 635 C C . ASN A 1 83 ? 1.547 5.547 -12.507 1.00 92.50 83 ASN A C 1
ATOM 637 O O . ASN A 1 83 ? 1.901 5.578 -13.675 1.00 92.50 83 ASN A O 1
ATOM 641 N N . GLN A 1 84 ? 2.447 5.380 -11.534 1.00 89.56 84 GLN A N 1
ATOM 642 C CA . GLN A 1 84 ? 3.867 5.174 -11.849 1.00 89.56 84 GLN A CA 1
ATOM 643 C C . GLN A 1 84 ? 4.122 3.772 -12.415 1.00 89.56 84 GLN A C 1
ATOM 645 O O . GLN A 1 84 ? 4.907 3.596 -13.342 1.00 89.56 84 GLN A O 1
ATOM 650 N N . GLY A 1 85 ? 3.437 2.770 -11.881 1.00 88.12 85 GLY A N 1
ATOM 651 C CA . GLY A 1 85 ? 3.567 1.379 -12.276 1.00 88.12 85 GLY A CA 1
ATOM 652 C C . GLY A 1 85 ? 3.090 1.108 -13.697 1.00 88.12 85 GLY A C 1
ATOM 653 O O . GLY A 1 85 ? 3.708 0.298 -14.383 1.00 88.12 85 GLY A O 1
ATOM 654 N N . SER A 1 86 ? 2.063 1.813 -14.182 1.00 90.19 86 SER A N 1
ATOM 655 C CA . SER A 1 86 ? 1.548 1.630 -15.545 1.00 90.19 86 SER A CA 1
ATOM 656 C C . SER A 1 86 ? 2.605 1.899 -16.612 1.00 90.19 86 SER A C 1
ATOM 658 O O . SER A 1 86 ? 2.632 1.205 -17.625 1.00 90.19 86 SER A O 1
ATOM 660 N N . TYR A 1 87 ? 3.512 2.849 -16.375 1.00 89.25 87 TYR A N 1
ATOM 661 C CA . TYR A 1 87 ? 4.625 3.119 -17.282 1.00 89.25 87 TYR A CA 1
ATOM 662 C C . TYR A 1 87 ? 5.610 1.946 -17.350 1.00 89.25 87 TYR A C 1
ATOM 664 O O . TYR A 1 87 ? 5.962 1.506 -18.439 1.00 89.25 87 TYR A O 1
ATOM 672 N N . VAL A 1 88 ? 6.004 1.397 -16.197 1.00 87.75 88 VAL A N 1
ATOM 673 C CA . VAL A 1 88 ? 6.923 0.245 -16.117 1.00 87.75 88 VAL A CA 1
ATOM 674 C C . VAL A 1 88 ? 6.287 -1.007 -16.733 1.00 87.75 88 VAL A C 1
ATOM 676 O O . VAL A 1 88 ? 6.952 -1.783 -17.416 1.00 87.75 88 VAL A O 1
ATOM 679 N N . ILE A 1 89 ? 4.983 -1.194 -16.517 1.00 89.62 89 ILE A N 1
ATOM 680 C CA . ILE A 1 89 ? 4.204 -2.284 -17.112 1.00 89.62 89 ILE A CA 1
ATOM 681 C C . ILE A 1 89 ? 4.144 -2.133 -18.638 1.00 89.62 89 ILE A C 1
ATOM 683 O O . ILE A 1 89 ? 4.396 -3.098 -19.356 1.00 89.62 89 ILE A O 1
ATOM 687 N N . SER A 1 90 ? 3.862 -0.928 -19.138 1.00 89.00 90 SER A N 1
ATOM 688 C CA . SER A 1 90 ? 3.838 -0.630 -20.574 1.00 89.00 90 SER A CA 1
ATOM 689 C C . SER A 1 90 ? 5.196 -0.880 -21.235 1.00 89.00 90 SER A C 1
ATOM 691 O O . SER A 1 90 ? 5.253 -1.491 -22.300 1.00 89.00 90 SER A O 1
ATOM 693 N N . ASP A 1 91 ? 6.291 -0.458 -20.603 1.00 88.19 91 ASP A N 1
ATOM 694 C CA . ASP A 1 91 ? 7.653 -0.707 -21.090 1.00 88.19 91 ASP A CA 1
ATOM 695 C C . ASP A 1 91 ? 7.925 -2.216 -21.233 1.00 88.19 91 ASP A C 1
ATOM 697 O O . ASP A 1 91 ? 8.371 -2.671 -22.289 1.00 88.19 91 ASP A O 1
ATOM 701 N N . HIS A 1 92 ? 7.541 -3.014 -20.228 1.00 88.38 92 HIS A N 1
ATOM 702 C CA . HIS A 1 92 ? 7.691 -4.471 -20.263 1.00 88.38 92 HIS A CA 1
ATOM 703 C C . HIS A 1 92 ? 6.923 -5.126 -21.423 1.00 88.38 92 HIS A C 1
ATOM 705 O O . HIS A 1 92 ? 7.494 -5.941 -22.147 1.00 88.38 92 HIS A O 1
ATOM 711 N N . PHE A 1 93 ? 5.658 -4.750 -21.641 1.00 89.31 93 PHE A N 1
ATOM 712 C CA . PHE A 1 93 ? 4.847 -5.303 -22.736 1.00 89.31 93 PHE A CA 1
ATOM 713 C C . PHE A 1 93 ? 5.334 -4.886 -24.125 1.00 89.31 93 PHE A C 1
ATOM 715 O O . PHE A 1 93 ? 5.182 -5.645 -25.079 1.00 89.31 93 PHE A O 1
ATOM 722 N N . ASN A 1 94 ? 5.945 -3.708 -24.239 1.00 89.06 94 ASN A N 1
ATOM 723 C CA . ASN A 1 94 ? 6.523 -3.222 -25.489 1.00 89.06 94 ASN A CA 1
ATOM 724 C C . ASN A 1 94 ? 7.962 -3.716 -25.722 1.00 89.06 94 ASN A C 1
ATOM 726 O O . ASN A 1 94 ? 8.549 -3.405 -26.757 1.00 89.06 94 ASN A O 1
ATOM 730 N N . GLY A 1 95 ? 8.548 -4.470 -24.784 1.00 85.44 95 GLY A N 1
ATOM 731 C CA . GLY A 1 95 ? 9.920 -4.975 -24.889 1.00 85.44 95 GLY A CA 1
ATOM 732 C C . GLY A 1 95 ? 10.988 -3.876 -24.858 1.00 85.44 95 GLY A C 1
ATOM 733 O O . GLY A 1 95 ? 12.100 -4.085 -25.342 1.00 85.44 95 GLY A O 1
ATOM 734 N N . VAL A 1 96 ? 10.662 -2.705 -24.309 1.00 81.38 96 VAL A N 1
ATOM 735 C CA . VAL A 1 96 ? 11.558 -1.546 -24.201 1.00 81.38 96 VAL A CA 1
ATOM 736 C C . VAL A 1 96 ? 11.800 -1.200 -22.732 1.00 81.38 96 VAL A C 1
ATOM 738 O O . VAL A 1 96 ? 11.063 -1.622 -21.851 1.00 81.38 96 VAL A O 1
ATOM 741 N N . SER A 1 97 ? 12.849 -0.431 -22.442 1.00 76.69 97 SER A N 1
ATOM 742 C CA . SER A 1 97 ? 13.146 0.044 -21.082 1.00 76.69 97 SER A CA 1
ATOM 743 C C . SER A 1 97 ? 13.468 1.537 -21.113 1.00 76.69 97 SER A C 1
ATOM 745 O O . SER A 1 97 ? 14.599 1.946 -20.847 1.00 76.69 97 SER A O 1
ATOM 747 N N . PHE A 1 98 ? 12.479 2.354 -21.479 1.00 75.75 98 PHE A N 1
ATOM 748 C CA . PHE A 1 98 ? 12.631 3.806 -21.600 1.00 75.75 98 PHE A CA 1
ATOM 749 C C . PHE A 1 98 ? 12.671 4.495 -20.238 1.00 75.75 98 PHE A C 1
ATOM 751 O O . PHE A 1 98 ? 13.469 5.407 -20.020 1.00 75.75 98 PHE A O 1
ATOM 758 N N . LEU A 1 99 ? 11.804 4.071 -19.321 1.00 78.75 99 LEU A N 1
ATOM 759 C CA . LEU A 1 99 ? 11.624 4.708 -18.018 1.00 78.75 99 LEU A CA 1
ATOM 760 C C . LEU A 1 99 ? 12.316 3.943 -16.885 1.00 78.75 99 LEU A C 1
ATOM 762 O O . LEU A 1 99 ? 12.514 4.508 -15.807 1.00 78.75 99 LEU A O 1
ATOM 766 N N . GLY A 1 100 ? 12.731 2.700 -17.140 1.00 79.19 100 GLY A N 1
ATOM 767 C CA . GLY A 1 100 ? 13.342 1.813 -16.151 1.00 79.19 100 GLY A CA 1
ATOM 768 C C . GLY A 1 100 ? 12.347 1.344 -15.084 1.00 79.19 100 GLY A C 1
ATOM 769 O O . GLY A 1 100 ? 11.143 1.565 -15.195 1.00 79.19 100 GLY A O 1
ATOM 770 N N . GLY A 1 101 ? 12.858 0.710 -14.030 1.00 81.12 101 GLY A N 1
ATOM 771 C CA . GLY A 1 101 ? 12.048 0.081 -12.986 1.00 81.12 101 GLY A CA 1
ATOM 772 C C . GLY A 1 101 ? 12.005 -1.441 -13.109 1.00 81.12 101 GLY A C 1
ATOM 773 O O . GLY A 1 101 ? 12.550 -2.040 -14.036 1.00 81.12 101 GLY A O 1
ATOM 774 N N . ASN A 1 102 ? 11.371 -2.081 -12.132 1.00 86.62 102 ASN A N 1
ATOM 775 C CA . ASN A 1 102 ? 11.292 -3.533 -12.040 1.00 86.62 102 ASN A CA 1
ATOM 776 C C . ASN A 1 102 ? 9.830 -3.977 -12.092 1.00 86.62 102 ASN A C 1
ATOM 778 O O . ASN A 1 102 ? 9.119 -3.898 -11.091 1.00 86.62 102 ASN A O 1
ATOM 782 N N . TYR A 1 103 ? 9.412 -4.481 -13.255 1.00 86.44 103 TYR A N 1
ATOM 783 C CA . TYR A 1 103 ? 8.050 -4.952 -13.520 1.00 86.44 103 TYR A CA 1
ATOM 784 C C . TYR A 1 103 ? 7.500 -5.875 -12.423 1.00 86.44 103 TYR A C 1
ATOM 786 O O . TYR A 1 103 ? 6.403 -5.648 -11.911 1.00 86.44 103 TYR A O 1
ATOM 794 N N . GLN A 1 104 ? 8.286 -6.871 -12.005 1.00 88.44 104 GLN A N 1
ATOM 795 C CA . GLN A 1 104 ? 7.857 -7.838 -10.997 1.00 88.44 104 GLN A CA 1
ATOM 796 C C . GLN A 1 104 ? 7.567 -7.161 -9.652 1.00 88.44 104 GLN A C 1
ATOM 798 O O . GLN A 1 104 ? 6.590 -7.492 -8.982 1.00 88.44 104 GLN A O 1
ATOM 803 N N . MET A 1 105 ? 8.392 -6.186 -9.268 1.00 88.88 105 MET A N 1
ATOM 804 C CA . MET A 1 105 ? 8.232 -5.459 -8.007 1.00 88.88 105 MET A CA 1
ATOM 805 C C . MET A 1 105 ? 7.064 -4.476 -8.062 1.00 88.88 105 MET A C 1
ATOM 807 O O . MET A 1 105 ? 6.333 -4.345 -7.083 1.00 88.88 105 MET A O 1
ATOM 811 N N . VAL A 1 106 ? 6.831 -3.836 -9.213 1.00 90.56 106 VAL A N 1
ATOM 812 C CA . VAL A 1 106 ? 5.643 -2.996 -9.431 1.00 90.56 106 VAL A CA 1
ATOM 813 C C . VAL A 1 106 ? 4.364 -3.798 -9.223 1.00 90.56 106 VAL A C 1
ATOM 815 O O . VAL A 1 106 ? 3.485 -3.354 -8.484 1.00 90.56 106 VAL A O 1
ATOM 818 N N . LEU A 1 107 ? 4.267 -4.991 -9.818 1.00 91.38 107 LEU A N 1
ATOM 819 C CA . LEU A 1 107 ? 3.100 -5.854 -9.637 1.00 91.38 107 LEU A CA 1
ATOM 820 C C . LEU A 1 107 ? 2.902 -6.259 -8.176 1.00 91.38 107 LEU A C 1
ATOM 822 O O . LEU A 1 107 ? 1.781 -6.200 -7.676 1.00 91.38 107 LEU A O 1
ATOM 826 N N . GLN A 1 108 ? 3.975 -6.622 -7.471 1.00 92.00 108 GLN A N 1
ATOM 827 C CA . GLN A 1 108 ? 3.893 -6.953 -6.047 1.00 92.00 108 GLN A CA 1
ATOM 828 C C . GLN A 1 108 ? 3.385 -5.771 -5.215 1.00 92.00 108 GLN A C 1
ATOM 830 O O . GLN A 1 108 ? 2.474 -5.943 -4.405 1.00 92.00 108 GLN A O 1
ATOM 835 N N . CYS A 1 109 ? 3.900 -4.562 -5.451 1.00 92.31 109 CYS A N 1
ATOM 836 C CA . CYS A 1 109 ? 3.415 -3.363 -4.771 1.00 92.31 109 CYS A CA 1
ATOM 837 C C . CYS A 1 109 ? 1.941 -3.077 -5.086 1.00 92.31 109 CYS A C 1
ATOM 839 O O . CYS A 1 109 ? 1.193 -2.717 -4.177 1.00 92.31 109 CYS A O 1
ATOM 841 N N . LEU A 1 110 ? 1.496 -3.268 -6.333 1.00 94.38 110 LEU A N 1
ATOM 842 C CA . LEU A 1 110 ? 0.091 -3.084 -6.716 1.00 94.38 110 LEU A CA 1
ATOM 843 C C . LEU A 1 110 ? -0.838 -4.077 -6.027 1.00 94.38 110 LEU A C 1
ATOM 845 O O . LEU A 1 110 ? -1.886 -3.681 -5.525 1.00 94.38 110 LEU A O 1
ATOM 849 N N . VAL A 1 111 ? -0.451 -5.350 -5.966 1.00 95.25 111 VAL A N 1
ATOM 850 C CA . VAL A 1 111 ? -1.251 -6.388 -5.307 1.00 95.25 111 VAL A CA 1
ATOM 851 C C . VAL A 1 111 ? -1.349 -6.124 -3.806 1.00 95.25 111 VAL A C 1
ATOM 853 O O . VAL A 1 111 ? -2.447 -6.148 -3.257 1.00 95.25 111 VAL A O 1
ATOM 856 N N . LEU A 1 112 ? -0.229 -5.825 -3.144 1.00 95.75 112 LEU A N 1
ATOM 857 C CA . LEU A 1 112 ? -0.206 -5.566 -1.702 1.00 95.75 112 LEU A CA 1
ATOM 858 C C . LEU A 1 112 ? -1.005 -4.313 -1.331 1.00 95.75 112 LEU A C 1
ATOM 860 O O . LEU A 1 112 ? -1.830 -4.355 -0.418 1.00 95.75 112 LEU A O 1
ATOM 864 N N . THR A 1 113 ? -0.807 -3.210 -2.058 1.00 95.62 113 THR A N 1
ATOM 865 C CA . THR A 1 113 ? -1.537 -1.965 -1.780 1.00 95.62 113 THR A CA 1
ATOM 866 C C . THR A 1 113 ? -3.001 -2.026 -2.188 1.00 95.62 113 THR A C 1
ATOM 868 O O . THR A 1 113 ? -3.846 -1.499 -1.467 1.00 95.62 113 THR A O 1
ATOM 871 N N . GLY A 1 114 ? -3.329 -2.733 -3.270 1.00 95.88 114 GLY A N 1
ATOM 872 C CA . GLY A 1 114 ? -4.708 -3.003 -3.665 1.00 95.88 114 GLY A CA 1
ATOM 873 C C . GLY A 1 114 ? -5.442 -3.868 -2.640 1.00 95.88 114 GLY A C 1
ATOM 874 O O . GLY A 1 114 ? -6.558 -3.537 -2.250 1.00 95.88 114 GLY A O 1
ATOM 875 N N . ALA A 1 115 ? -4.810 -4.933 -2.139 1.00 96.06 115 ALA A N 1
ATOM 876 C CA . ALA A 1 115 ? -5.386 -5.771 -1.089 1.00 96.06 115 ALA A CA 1
ATOM 877 C C . ALA A 1 115 ? -5.592 -4.990 0.219 1.00 96.06 115 ALA A C 1
ATOM 879 O O . ALA A 1 115 ? -6.671 -5.067 0.805 1.00 96.06 115 ALA A O 1
ATOM 880 N N . GLY A 1 116 ? -4.605 -4.191 0.642 1.00 94.31 116 GLY A N 1
ATOM 881 C CA . GLY A 1 116 ? -4.733 -3.319 1.814 1.00 94.31 116 GLY A CA 1
ATOM 882 C C . GLY A 1 116 ? -5.882 -2.314 1.678 1.00 94.31 116 GLY A C 1
ATOM 883 O O . GLY A 1 116 ? -6.706 -2.193 2.583 1.00 94.31 116 GLY A O 1
ATOM 884 N N . LEU A 1 117 ? -6.005 -1.663 0.517 1.00 95.81 117 LEU A N 1
ATOM 885 C CA . LEU A 1 117 ? -7.109 -0.747 0.217 1.00 95.81 117 LEU A CA 1
ATOM 886 C C . LEU A 1 117 ? -8.476 -1.446 0.245 1.00 95.81 117 LEU A C 1
ATOM 888 O O . LEU A 1 117 ? -9.427 -0.930 0.825 1.00 95.81 117 LEU A O 1
ATOM 892 N N . LEU A 1 118 ? -8.600 -2.625 -0.368 1.00 94.88 118 LEU A N 1
ATOM 893 C CA . LEU A 1 118 ? -9.861 -3.370 -0.365 1.00 94.88 118 LEU A CA 1
ATOM 894 C C . LEU A 1 118 ? -10.290 -3.732 1.057 1.00 94.88 118 LEU A C 1
ATOM 896 O O . LEU A 1 118 ? -11.459 -3.570 1.405 1.00 94.88 118 LEU A O 1
ATOM 900 N N . ILE A 1 119 ? -9.350 -4.176 1.891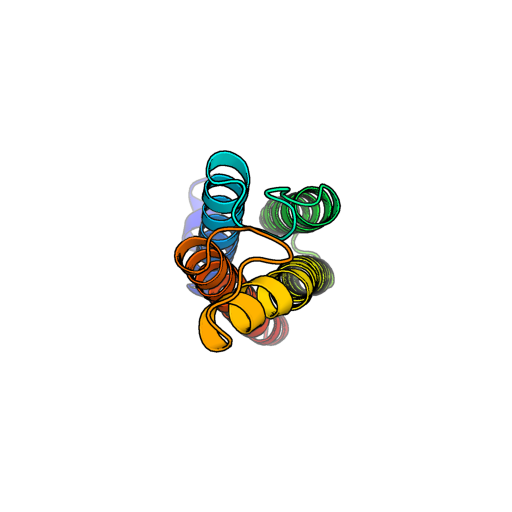 1.00 93.00 119 ILE A N 1
ATOM 901 C CA . ILE A 1 119 ? -9.634 -4.490 3.291 1.00 93.00 119 ILE A CA 1
ATOM 902 C C . ILE A 1 119 ? -10.084 -3.233 4.046 1.00 93.00 119 ILE A C 1
ATOM 904 O O . ILE A 1 119 ? -11.080 -3.304 4.767 1.00 93.00 119 ILE A O 1
ATOM 908 N N . SER A 1 120 ? -9.426 -2.084 3.846 1.00 91.19 120 SER A N 1
ATOM 909 C CA . SER A 1 120 ? -9.815 -0.836 4.520 1.00 91.19 120 SER A CA 1
ATOM 910 C C . SER A 1 120 ? -11.209 -0.360 4.101 1.00 91.19 120 SER A C 1
ATOM 912 O O . SER A 1 120 ? -11.988 0.070 4.947 1.00 91.19 120 SER A O 1
ATOM 914 N N . ILE A 1 121 ? -11.573 -0.508 2.822 1.00 91.44 121 ILE A N 1
ATOM 915 C CA . ILE A 1 121 ? -12.922 -0.200 2.323 1.00 91.44 121 ILE A CA 1
ATOM 916 C C . ILE A 1 121 ? -13.965 -1.106 2.989 1.00 91.44 121 ILE A C 1
ATOM 918 O O . ILE A 1 121 ? -15.007 -0.633 3.444 1.00 91.44 121 ILE A O 1
ATOM 922 N N . ILE A 1 122 ? -13.709 -2.414 3.059 1.00 88.88 122 ILE A N 1
ATOM 923 C CA . ILE A 1 122 ? -14.656 -3.363 3.662 1.00 88.88 122 ILE A CA 1
ATOM 924 C C . ILE A 1 122 ? -14.817 -3.085 5.164 1.00 88.88 122 ILE A C 1
ATOM 926 O O . ILE A 1 122 ? -15.941 -3.145 5.678 1.00 88.88 122 ILE A O 1
ATOM 930 N N . ALA A 1 123 ? -13.718 -2.767 5.853 1.00 84.38 123 ALA A N 1
ATOM 931 C CA . ALA A 1 123 ? -13.720 -2.411 7.268 1.00 84.38 123 ALA A CA 1
ATOM 932 C C . ALA A 1 123 ? -14.500 -1.113 7.524 1.00 84.38 123 ALA A C 1
ATOM 934 O O . ALA A 1 123 ? -15.358 -1.091 8.408 1.00 84.38 123 ALA A O 1
ATOM 935 N N . LEU A 1 124 ? -14.311 -0.086 6.685 1.00 84.25 124 LEU A N 1
ATOM 936 C CA . LEU A 1 124 ? -15.058 1.175 6.737 1.00 84.25 124 LEU A CA 1
ATOM 937 C C . LEU A 1 124 ? -16.575 0.931 6.750 1.00 84.25 124 LEU A C 1
ATOM 939 O O . LEU A 1 124 ? -17.267 1.399 7.652 1.00 84.25 124 LEU A O 1
ATOM 943 N N . PHE A 1 125 ? -17.098 0.145 5.803 1.00 81.75 125 PHE A N 1
ATOM 944 C CA . PHE A 1 125 ? -18.539 -0.128 5.717 1.00 81.75 125 PHE A CA 1
ATOM 945 C C . PHE A 1 125 ? -19.087 -1.004 6.849 1.00 81.75 125 PHE A C 1
ATOM 947 O O . PHE A 1 125 ? -20.285 -0.950 7.130 1.00 81.75 125 PHE A O 1
ATOM 954 N N . HIS A 1 126 ? -18.259 -1.830 7.489 1.00 76.94 126 HIS A N 1
ATOM 955 C CA . HIS A 1 126 ? -18.690 -2.628 8.641 1.00 76.94 126 HIS A CA 1
ATOM 956 C C . HIS A 1 126 ? -18.660 -1.839 9.944 1.00 76.94 126 HIS A C 1
ATOM 958 O O . HIS A 1 126 ? -19.539 -2.036 10.784 1.00 76.94 126 HIS A O 1
ATOM 964 N N . ASN A 1 127 ? -17.701 -0.931 10.098 1.00 65.56 127 ASN A N 1
ATOM 965 C CA . ASN A 1 127 ? -17.608 -0.078 11.275 1.00 65.56 127 ASN A CA 1
ATOM 966 C C . ASN A 1 127 ? -18.749 0.954 11.330 1.00 65.56 127 ASN A C 1
ATOM 968 O O . ASN A 1 127 ? -19.157 1.314 12.424 1.00 65.56 127 ASN A O 1
ATOM 972 N N . GLN A 1 128 ? -19.333 1.346 10.188 1.00 58.66 128 GLN A N 1
ATOM 973 C CA . GLN A 1 128 ? -20.505 2.242 10.132 1.00 58.66 128 GLN A CA 1
ATOM 974 C C . GLN A 1 128 ? -21.859 1.567 10.435 1.00 58.66 128 GLN A C 1
ATOM 976 O O . GLN A 1 128 ? -22.882 2.243 10.491 1.00 58.66 128 GLN A O 1
ATOM 981 N N . LYS A 1 129 ? -21.907 0.234 10.573 1.00 50.38 129 LYS A N 1
ATOM 982 C CA . LYS A 1 129 ? -23.149 -0.513 10.870 1.00 50.38 129 LYS A CA 1
ATOM 983 C C . LYS A 1 129 ? -23.389 -0.740 12.368 1.00 50.38 129 LYS A C 1
ATOM 985 O O . LYS A 1 129 ? -24.353 -1.421 12.716 1.00 50.38 129 LYS A O 1
ATOM 990 N N . LYS A 1 130 ? -22.496 -0.251 13.226 1.00 44.78 130 LYS A N 1
ATOM 991 C CA . LYS A 1 130 ? -22.636 -0.262 14.686 1.00 44.78 130 LYS A CA 1
ATOM 992 C C . LYS A 1 130 ? -23.054 1.113 15.171 1.00 44.78 130 LYS A C 1
ATOM 994 O O . LYS A 1 130 ? -23.804 1.135 16.168 1.00 44.78 130 LYS A O 1
#

pLDDT: mean 83.8, std 13.21, range [37.5, 96.44]